Protein AF-A0A1X0RB65-F1 (afdb_monomer_lite)

Organism: NCBI:txid86635

Foldseek 3Di:
DPDDPPDDDLLDPDLVVLLVVCVVVLVDALVVNVVVLVVSQVSNCVSCVPDDGSVPDPSVVVSSVVSCVVVPPDDPPPPVVPDCVVVVVVLVVQDDLVPDDPVNNVVSVLSVCCVVVVDDSCPQVVQWDPVQWDFDADPVRDGPDIGGDRDDPPPCPDDPDDD

Sequence (163 aa):
CVRQVPRIDPTAYNPGIVVEYLVQNKQFSYQHLNGIRSAIASVFQVLHSDKPSLTSHERILQFFQAKRRIDPKFPNYTKEVYSLTPIIDMIRSWGPTKGLRLKRLQEKTVLLLAMVTMWRPRSDLGRLQYEGVQFEMDNEQKIAGVTLLAKNSKKITPKQSKF

pLDDT: mean 83.34, std 13.53, range [43.25, 94.12]

Secondary structure (DSSP, 8-state):
----SS---TTS--HHHHHHHHHHTTTS-HHHHHHHHHHHHHHHHHH-TTSPPGGG-HHHHHHHHHHHHHS-------------HHHHHHHHHT--GGG--HHHHHHHHHHHHHHHH---TTTTGGG--GGGEEEEEPTTS-EEEEEE--PPPS---------

Structure (mmCIF, N/CA/C/O backbone):
data_AF-A0A1X0RB65-F1
#
_entry.id   AF-A0A1X0RB65-F1
#
loop_
_atom_site.group_PDB
_atom_site.id
_atom_site.type_symbol
_atom_site.label_atom_id
_atom_site.label_alt_id
_atom_site.label_comp_id
_atom_site.label_asym_id
_atom_site.label_entity_id
_atom_site.label_seq_id
_atom_site.pdbx_PDB_ins_code
_atom_site.Cartn_x
_atom_site.Cartn_y
_atom_site.Cartn_z
_atom_site.occupancy
_atom_site.B_iso_or_equiv
_atom_site.auth_seq_id
_atom_site.auth_comp_id
_atom_site.auth_asym_id
_atom_site.auth_atom_id
_atom_site.pdbx_PDB_model_num
ATOM 1 N N . CYS A 1 1 ? 16.374 -18.992 -14.381 1.00 45.81 1 CYS A N 1
ATOM 2 C CA . CYS A 1 1 ? 17.090 -18.524 -15.585 1.00 45.81 1 CYS A CA 1
ATOM 3 C C . CYS A 1 1 ? 17.156 -19.657 -16.598 1.00 45.81 1 CYS A C 1
ATOM 5 O O . CYS A 1 1 ? 18.086 -20.453 -16.571 1.00 45.81 1 CYS A O 1
ATOM 7 N N . VAL A 1 2 ? 16.113 -19.792 -17.418 1.00 46.66 2 VAL A N 1
ATOM 8 C CA . VAL A 1 2 ? 16.105 -20.735 -18.544 1.00 46.66 2 VAL A CA 1
ATOM 9 C C . VAL A 1 2 ? 17.007 -20.151 -19.634 1.00 46.66 2 VAL A C 1
ATOM 11 O O . VAL A 1 2 ? 17.030 -18.936 -19.818 1.00 46.66 2 VAL A O 1
ATOM 14 N N . ARG A 1 3 ? 17.806 -21.011 -20.270 1.00 56.03 3 ARG A N 1
ATOM 15 C CA . ARG A 1 3 ? 18.852 -20.707 -21.259 1.00 56.03 3 ARG A CA 1
ATOM 16 C C . ARG A 1 3 ? 18.361 -19.715 -22.332 1.00 56.03 3 ARG A C 1
ATOM 18 O O . ARG A 1 3 ? 17.696 -20.126 -23.275 1.00 56.03 3 ARG A O 1
ATOM 25 N N . GLN A 1 4 ? 18.692 -18.428 -22.192 1.00 60.91 4 GLN A N 1
ATOM 26 C CA . GLN A 1 4 ? 18.562 -17.454 -23.280 1.00 60.91 4 GLN A CA 1
ATOM 27 C C . GLN A 1 4 ? 19.682 -17.713 -24.294 1.00 60.91 4 GLN A C 1
ATOM 29 O O . GLN A 1 4 ? 20.850 -17.827 -23.914 1.00 60.91 4 GLN A O 1
ATOM 34 N N . VAL A 1 5 ? 19.311 -17.858 -25.565 1.00 64.81 5 VAL A N 1
ATOM 35 C CA . VAL A 1 5 ? 20.233 -17.957 -26.700 1.00 64.81 5 VAL A CA 1
ATOM 36 C C . VAL A 1 5 ? 19.981 -16.728 -27.576 1.00 64.81 5 VAL A C 1
ATOM 38 O O . VAL A 1 5 ? 18.852 -16.577 -28.043 1.00 64.81 5 VAL A O 1
ATOM 41 N N . PRO A 1 6 ? 20.979 -15.854 -27.803 1.00 69.69 6 PRO A N 1
ATOM 42 C CA . PRO A 1 6 ? 22.355 -15.913 -27.304 1.00 69.69 6 PRO A CA 1
ATOM 43 C C . PRO A 1 6 ? 22.468 -15.616 -25.799 1.00 69.69 6 PRO A C 1
ATOM 45 O O . PRO A 1 6 ? 21.560 -15.066 -25.178 1.00 69.69 6 PRO A O 1
ATOM 48 N N . ARG A 1 7 ? 23.609 -15.989 -25.207 1.00 76.75 7 ARG A N 1
ATOM 49 C CA . ARG A 1 7 ? 23.922 -15.702 -23.802 1.00 76.75 7 ARG A CA 1
ATOM 50 C C . ARG A 1 7 ? 24.076 -14.190 -23.631 1.00 76.75 7 ARG A C 1
ATOM 52 O O . ARG A 1 7 ? 25.061 -13.614 -24.079 1.00 76.75 7 ARG A O 1
ATOM 59 N N . ILE A 1 8 ? 23.096 -13.567 -22.991 1.00 79.12 8 ILE A N 1
ATOM 60 C CA . ILE A 1 8 ? 23.097 -12.135 -22.700 1.00 79.12 8 ILE A CA 1
ATOM 61 C C . ILE A 1 8 ? 23.770 -11.902 -21.345 1.00 79.12 8 ILE A C 1
ATOM 63 O O . ILE A 1 8 ? 23.446 -12.585 -20.372 1.00 79.12 8 ILE A O 1
ATOM 67 N N . ASP A 1 9 ? 24.692 -10.940 -21.272 1.00 82.69 9 ASP A N 1
ATOM 68 C CA . ASP A 1 9 ? 25.195 -10.432 -19.995 1.00 82.69 9 ASP A CA 1
ATOM 69 C C . ASP A 1 9 ? 24.146 -9.491 -19.369 1.00 82.69 9 ASP A C 1
ATOM 71 O O . ASP A 1 9 ? 23.887 -8.418 -19.921 1.00 82.69 9 ASP A O 1
ATOM 75 N N . PRO A 1 10 ? 23.530 -9.859 -18.229 1.00 79.38 10 PRO A N 1
ATOM 76 C CA . PRO A 1 10 ? 22.510 -9.040 -17.580 1.00 79.38 10 PRO A CA 1
ATOM 77 C C . PRO A 1 10 ? 23.075 -7.768 -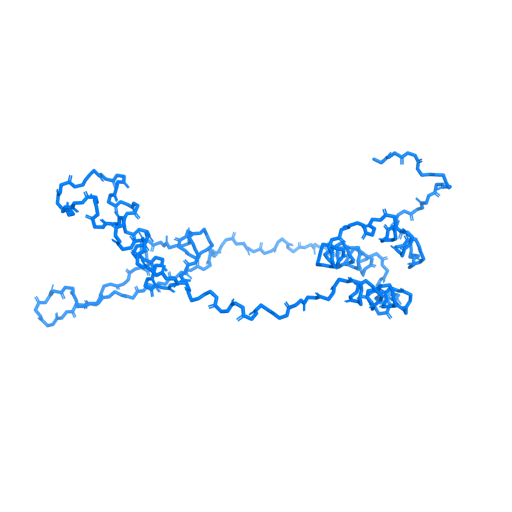16.930 1.00 79.38 10 PRO A C 1
ATOM 79 O O . PRO A 1 10 ? 22.296 -6.895 -16.549 1.00 79.38 10 PRO A O 1
ATOM 82 N N . THR A 1 11 ? 24.400 -7.665 -16.772 1.00 84.50 11 THR A N 1
ATOM 83 C CA . THR A 1 11 ? 25.066 -6.487 -16.198 1.00 84.50 11 THR A CA 1
ATOM 84 C C . THR A 1 11 ? 25.529 -5.487 -17.245 1.00 84.50 11 THR A C 1
ATOM 86 O O . THR A 1 11 ? 25.803 -4.343 -16.893 1.00 84.50 11 THR A O 1
ATOM 89 N N . ALA A 1 12 ? 25.567 -5.857 -18.525 1.00 87.00 12 ALA A N 1
ATOM 90 C CA . ALA A 1 12 ? 25.936 -4.940 -19.589 1.00 87.00 12 ALA A CA 1
ATOM 91 C C . ALA A 1 12 ? 24.849 -3.875 -19.799 1.00 87.00 12 ALA A C 1
ATOM 93 O O . ALA A 1 12 ? 23.655 -4.173 -19.884 1.00 87.00 12 ALA A O 1
ATOM 94 N N . TYR A 1 13 ? 25.260 -2.613 -19.946 1.00 87.00 13 TYR A N 1
ATOM 95 C CA . TYR A 1 13 ? 24.327 -1.541 -20.283 1.00 87.00 13 TYR A CA 1
ATOM 96 C C . TYR A 1 13 ? 23.826 -1.714 -21.721 1.00 87.00 13 TYR A C 1
ATOM 98 O O . TYR A 1 13 ? 24.511 -1.345 -22.676 1.00 87.00 13 TYR A O 1
ATOM 106 N N . ASN A 1 14 ? 22.626 -2.272 -21.878 1.00 87.94 14 ASN A N 1
ATOM 107 C CA . ASN A 1 14 ? 21.973 -2.410 -23.174 1.00 87.94 14 ASN A CA 1
ATOM 108 C C . ASN A 1 14 ? 20.459 -2.139 -23.070 1.00 87.94 14 ASN A C 1
ATOM 110 O O . ASN A 1 14 ? 19.678 -3.038 -22.745 1.00 87.94 14 ASN A O 1
ATOM 114 N N . PRO A 1 15 ? 20.015 -0.912 -23.391 1.00 86.88 15 PRO A N 1
ATOM 115 C CA . PRO A 1 15 ? 18.598 -0.555 -23.396 1.00 86.88 15 PRO A CA 1
ATOM 116 C C . PRO A 1 15 ? 17.749 -1.377 -24.378 1.00 86.88 15 PRO A C 1
ATOM 118 O O . PRO A 1 15 ? 16.549 -1.534 -24.164 1.00 86.88 15 PRO A O 1
ATOM 121 N N . GLY A 1 16 ? 18.348 -1.919 -25.445 1.00 88.69 16 GLY A N 1
ATOM 122 C CA . GLY A 1 16 ? 17.656 -2.749 -26.434 1.00 88.69 16 GLY A CA 1
ATOM 123 C C . GLY A 1 16 ? 17.148 -4.064 -25.847 1.00 88.69 16 GLY A C 1
ATOM 124 O O . GLY A 1 16 ? 15.983 -4.402 -26.041 1.00 88.69 16 GLY A O 1
ATOM 125 N N . ILE A 1 17 ? 17.979 -4.740 -25.048 1.00 88.81 17 ILE A N 1
ATOM 126 C CA . ILE A 1 17 ? 17.601 -5.976 -24.342 1.00 88.81 17 ILE A CA 1
ATOM 127 C C . ILE A 1 17 ? 16.446 -5.714 -23.370 1.00 88.81 17 ILE A C 1
ATOM 129 O O . ILE A 1 17 ? 15.526 -6.521 -23.250 1.00 88.81 17 ILE A O 1
ATOM 133 N N . VAL A 1 18 ? 16.456 -4.561 -22.693 1.00 89.88 18 VAL A N 1
ATOM 134 C CA . VAL A 1 18 ? 15.374 -4.179 -21.775 1.00 89.88 18 VAL A CA 1
ATOM 135 C C . VAL A 1 18 ? 14.057 -4.016 -22.532 1.00 89.88 18 VAL A C 1
ATOM 137 O O . VAL A 1 18 ? 13.025 -4.496 -22.071 1.00 89.88 18 VAL A O 1
ATOM 140 N N . VAL A 1 19 ? 14.073 -3.382 -23.708 1.00 91.81 19 VAL A N 1
ATOM 141 C CA . VAL A 1 19 ? 12.874 -3.258 -24.552 1.00 91.81 19 VAL A CA 1
ATOM 142 C C . VAL A 1 19 ? 12.400 -4.624 -25.039 1.00 91.81 19 VAL A C 1
ATOM 144 O O . VAL A 1 19 ? 11.208 -4.903 -24.953 1.00 91.81 19 VAL A O 1
ATOM 147 N N . GLU A 1 20 ? 13.303 -5.491 -25.495 1.00 91.81 20 GLU A N 1
ATOM 148 C CA . GLU A 1 20 ? 12.954 -6.849 -25.922 1.00 91.81 20 GLU A CA 1
ATOM 149 C C . GLU A 1 20 ? 12.282 -7.635 -24.790 1.00 91.81 20 GLU A C 1
ATOM 151 O O . GLU A 1 20 ? 11.204 -8.202 -24.973 1.00 91.81 20 GLU A O 1
ATOM 156 N N . TYR A 1 21 ? 12.851 -7.574 -23.587 1.00 90.94 21 TYR A N 1
ATOM 157 C CA . TYR A 1 21 ? 12.259 -8.174 -22.398 1.00 90.94 21 TYR A CA 1
ATOM 158 C C . TYR A 1 21 ? 10.869 -7.598 -22.084 1.00 90.94 21 TYR A C 1
ATOM 160 O O . TYR A 1 21 ? 9.936 -8.345 -21.784 1.00 90.94 21 TYR A O 1
ATOM 168 N N . LEU A 1 22 ? 10.686 -6.276 -22.180 1.00 92.62 22 LEU A N 1
ATOM 169 C CA . LEU A 1 22 ? 9.382 -5.636 -21.970 1.00 92.62 22 LEU A CA 1
ATOM 170 C C . LEU A 1 22 ? 8.349 -6.060 -23.028 1.00 92.62 22 LEU A C 1
ATOM 172 O O . LEU A 1 22 ? 7.180 -6.253 -22.693 1.00 92.62 22 LEU A O 1
ATOM 176 N N . VAL A 1 23 ? 8.768 -6.254 -24.281 1.00 92.75 23 VAL A N 1
ATOM 177 C CA . VAL A 1 23 ? 7.915 -6.749 -25.374 1.00 92.75 23 VAL A CA 1
ATOM 178 C C . VAL A 1 23 ? 7.525 -8.212 -25.160 1.00 92.75 23 VAL A C 1
ATOM 180 O O . VAL A 1 23 ? 6.353 -8.552 -25.328 1.00 92.75 23 VAL A O 1
ATOM 183 N N . GLN A 1 24 ? 8.459 -9.065 -24.731 1.00 92.62 24 GLN A N 1
ATOM 184 C CA . GLN A 1 24 ? 8.181 -10.465 -24.372 1.00 92.62 24 GLN A CA 1
ATOM 185 C C . GLN A 1 24 ? 7.185 -10.581 -23.208 1.00 92.62 24 GLN A C 1
ATOM 187 O O . GLN A 1 24 ? 6.460 -11.566 -23.106 1.00 92.62 24 GLN A O 1
ATOM 192 N N . ASN A 1 25 ? 7.116 -9.556 -22.356 1.00 92.81 25 ASN A N 1
ATOM 193 C CA . ASN A 1 25 ? 6.224 -9.489 -21.203 1.00 92.81 25 ASN A CA 1
ATOM 194 C C . ASN A 1 25 ? 5.043 -8.522 -21.405 1.00 92.81 25 ASN A C 1
ATOM 196 O O . ASN A 1 25 ? 4.410 -8.088 -20.437 1.00 92.81 25 ASN A O 1
ATOM 200 N N . LYS A 1 26 ? 4.711 -8.181 -22.659 1.00 90.00 26 LYS A N 1
ATOM 201 C CA . LYS A 1 26 ? 3.682 -7.181 -22.994 1.00 90.00 26 LYS A CA 1
ATOM 202 C C . LYS A 1 26 ? 2.287 -7.495 -22.451 1.00 90.00 26 LYS A C 1
ATOM 204 O O . LYS A 1 26 ? 1.456 -6.590 -22.422 1.00 90.00 26 LYS A O 1
ATOM 209 N N . GLN A 1 27 ? 2.008 -8.734 -22.046 1.00 91.81 27 GLN A N 1
ATOM 210 C CA . GLN A 1 27 ? 0.751 -9.137 -21.412 1.00 91.81 27 GLN A CA 1
ATOM 211 C C . GLN A 1 27 ? 0.515 -8.456 -20.057 1.00 91.81 27 GLN A C 1
ATOM 213 O O . GLN A 1 27 ? -0.631 -8.300 -19.647 1.00 91.81 27 GLN A O 1
ATOM 218 N N . PHE A 1 28 ? 1.569 -8.017 -19.364 1.00 90.69 28 PHE A N 1
ATOM 219 C CA . PHE A 1 28 ? 1.416 -7.353 -18.074 1.00 90.69 28 PHE A CA 1
ATOM 220 C C . PHE A 1 28 ? 0.829 -5.942 -18.211 1.00 90.69 28 PHE A C 1
ATOM 222 O O . PHE A 1 28 ? 0.925 -5.289 -19.257 1.00 90.69 28 PHE A O 1
ATOM 229 N N . SER A 1 29 ? 0.211 -5.461 -17.128 1.00 89.62 29 SER A N 1
ATOM 230 C CA . SER A 1 29 ? -0.346 -4.108 -17.075 1.00 89.62 29 SER A CA 1
ATOM 231 C C . SER A 1 29 ? 0.755 -3.056 -17.189 1.00 89.62 29 SER A C 1
ATOM 233 O O . SER A 1 29 ? 1.909 -3.293 -16.814 1.00 89.62 29 SER A O 1
ATOM 235 N N . TYR A 1 30 ? 0.392 -1.857 -17.654 1.00 91.12 30 TYR A N 1
ATOM 236 C CA . TYR A 1 30 ? 1.321 -0.722 -17.716 1.00 91.12 30 TYR A CA 1
ATOM 237 C C . TYR A 1 30 ? 2.059 -0.508 -16.382 1.00 91.12 30 TYR A C 1
ATOM 239 O O . TYR A 1 30 ? 3.271 -0.302 -16.353 1.00 91.12 30 TYR A O 1
ATOM 247 N N . GLN A 1 31 ? 1.333 -0.591 -15.262 1.00 89.94 31 GLN A N 1
ATOM 248 C CA . GLN A 1 31 ? 1.887 -0.364 -13.927 1.00 89.94 31 GLN A CA 1
ATOM 249 C C . GLN A 1 31 ? 2.899 -1.440 -13.520 1.00 89.94 31 GLN A C 1
ATOM 251 O O . GLN A 1 31 ? 3.940 -1.105 -12.958 1.00 89.94 31 GLN A O 1
ATOM 256 N N . HIS A 1 32 ? 2.625 -2.708 -13.833 1.00 92.12 32 HIS A N 1
ATOM 257 C CA . HIS A 1 32 ? 3.547 -3.804 -13.547 1.00 92.12 32 HIS A CA 1
ATOM 258 C C . HIS A 1 32 ? 4.839 -3.663 -14.367 1.00 92.12 32 HIS A C 1
ATOM 260 O O . HIS A 1 32 ? 5.935 -3.705 -13.809 1.00 92.12 32 HIS A O 1
ATOM 266 N N . LEU A 1 33 ? 4.718 -3.400 -15.673 1.00 93.56 33 LEU A N 1
ATOM 267 C CA . LEU A 1 33 ? 5.867 -3.167 -16.557 1.00 93.56 33 LEU A CA 1
ATOM 268 C C . LEU A 1 33 ? 6.691 -1.954 -16.118 1.00 93.56 33 LEU A C 1
ATOM 270 O O . LEU A 1 33 ? 7.919 -1.990 -16.153 1.00 93.56 33 LEU A O 1
ATOM 274 N N . ASN A 1 34 ? 6.032 -0.889 -15.658 1.00 92.50 34 ASN A N 1
ATOM 275 C CA . ASN A 1 34 ? 6.721 0.284 -15.135 1.00 92.50 34 ASN A CA 1
ATOM 276 C C . ASN A 1 34 ? 7.499 -0.037 -13.847 1.00 92.50 34 ASN A C 1
ATOM 278 O O . ASN A 1 34 ? 8.604 0.467 -13.668 1.00 92.50 34 ASN A O 1
ATOM 282 N N . GLY A 1 35 ? 6.962 -0.905 -12.983 1.00 93.81 35 GLY A N 1
ATOM 283 C CA . GLY A 1 35 ? 7.673 -1.414 -11.807 1.00 93.81 35 GLY A CA 1
ATOM 284 C C . GLY A 1 35 ? 8.938 -2.192 -12.181 1.00 93.81 35 GLY A C 1
ATOM 285 O O . GLY A 1 35 ? 10.008 -1.910 -11.644 1.00 93.81 35 GLY A O 1
ATOM 286 N N . ILE A 1 36 ? 8.835 -3.100 -13.159 1.00 93.44 36 ILE A N 1
ATOM 287 C CA . ILE A 1 36 ? 9.983 -3.830 -13.722 1.00 93.44 36 ILE A CA 1
ATOM 288 C C . ILE A 1 36 ? 11.034 -2.851 -14.262 1.00 93.44 36 ILE A C 1
ATOM 290 O O . ILE A 1 36 ? 12.206 -2.954 -13.902 1.00 93.44 36 ILE A O 1
ATOM 294 N N . ARG A 1 37 ? 10.625 -1.873 -15.087 1.00 92.88 37 ARG A N 1
ATOM 295 C CA . ARG A 1 37 ? 11.531 -0.855 -15.642 1.00 92.88 37 ARG A CA 1
ATOM 296 C C . ARG A 1 37 ? 12.299 -0.132 -14.537 1.00 92.88 37 ARG A C 1
ATOM 298 O O . ARG A 1 37 ? 13.515 -0.010 -14.638 1.00 92.88 37 ARG A O 1
ATOM 305 N N . SER A 1 38 ? 11.605 0.342 -13.503 1.00 92.56 38 SER A N 1
ATOM 306 C CA . SER A 1 38 ? 12.231 1.078 -12.400 1.00 92.56 38 SER A CA 1
ATOM 307 C C . SER A 1 38 ? 13.221 0.219 -11.614 1.00 92.56 38 SER A C 1
ATOM 309 O O . SER A 1 38 ? 14.285 0.710 -11.247 1.00 92.56 38 SER A O 1
ATOM 311 N N . ALA A 1 39 ? 12.912 -1.063 -11.396 1.00 92.12 39 ALA A N 1
ATOM 312 C CA . ALA A 1 39 ? 13.829 -1.986 -10.732 1.00 92.12 39 ALA A CA 1
ATOM 313 C C . ALA A 1 39 ? 15.125 -2.177 -11.541 1.00 92.12 39 ALA A C 1
ATOM 315 O O . ALA A 1 39 ? 16.216 -2.042 -10.989 1.00 92.12 39 ALA A O 1
ATOM 316 N N . ILE A 1 40 ? 15.014 -2.410 -12.855 1.00 91.38 40 ILE A N 1
ATOM 317 C CA . ILE A 1 40 ? 16.179 -2.549 -13.746 1.00 91.38 40 ILE A CA 1
ATOM 318 C C . ILE A 1 40 ? 16.984 -1.242 -13.788 1.00 91.38 40 ILE A C 1
ATOM 320 O O . ILE A 1 40 ? 18.203 -1.264 -13.627 1.00 91.38 40 ILE A O 1
ATOM 324 N N . ALA A 1 41 ? 16.310 -0.098 -13.947 1.00 90.50 41 ALA A N 1
ATOM 325 C CA . ALA A 1 41 ? 16.954 1.214 -13.980 1.00 90.50 41 ALA A CA 1
ATOM 326 C C . ALA A 1 41 ? 17.735 1.513 -12.691 1.00 90.50 41 ALA A C 1
ATOM 328 O O . ALA A 1 41 ? 18.846 2.030 -12.768 1.00 90.50 41 ALA A O 1
ATOM 329 N N . SER A 1 42 ? 17.193 1.139 -11.526 1.00 91.25 42 SER A N 1
ATOM 330 C CA . SER A 1 42 ? 17.866 1.318 -10.236 1.00 91.25 42 SER A CA 1
ATOM 331 C C . SER A 1 42 ? 19.153 0.501 -10.130 1.00 91.25 42 SER A C 1
ATOM 333 O O . SER A 1 42 ? 20.143 1.011 -9.615 1.00 91.25 42 SER A O 1
ATOM 335 N N . VAL A 1 43 ? 19.164 -0.748 -10.605 1.00 90.56 43 VAL A N 1
ATOM 336 C CA . VAL A 1 43 ? 20.375 -1.587 -10.592 1.00 90.56 43 VAL A CA 1
ATOM 337 C C . VAL A 1 43 ? 21.408 -1.049 -11.581 1.00 90.56 43 VAL A C 1
ATOM 339 O O . VAL A 1 43 ? 22.585 -0.936 -11.252 1.00 90.56 43 VAL A O 1
ATOM 342 N N . PHE A 1 44 ? 20.975 -0.651 -12.778 1.00 89.44 44 PHE A N 1
ATOM 343 C CA . PHE A 1 44 ? 21.872 -0.101 -13.796 1.00 89.44 44 PHE A CA 1
ATOM 344 C C . PHE A 1 44 ? 22.505 1.218 -13.371 1.00 89.44 44 PHE A C 1
ATOM 346 O O . PHE A 1 44 ? 23.662 1.443 -13.693 1.00 89.44 44 PHE A O 1
ATOM 353 N N . GLN A 1 45 ? 21.787 2.059 -12.626 1.00 89.12 45 GLN A N 1
ATOM 354 C CA . GLN A 1 45 ? 22.342 3.300 -12.091 1.00 89.12 45 GLN A CA 1
ATOM 355 C C . GLN A 1 45 ? 23.494 3.051 -11.105 1.00 89.12 45 GLN A C 1
ATOM 357 O O . GLN A 1 45 ? 24.409 3.864 -11.024 1.00 89.12 45 GLN A O 1
ATOM 362 N N . VAL A 1 46 ? 23.468 1.932 -10.373 1.00 90.44 46 VAL A N 1
ATOM 363 C CA . VAL A 1 46 ? 24.566 1.529 -9.479 1.00 90.44 46 VAL A CA 1
ATOM 364 C C . VAL A 1 46 ? 25.742 0.955 -10.271 1.00 90.44 46 VAL A C 1
ATOM 366 O O . VAL A 1 46 ? 26.888 1.238 -9.944 1.00 90.44 46 VAL A O 1
ATOM 369 N N . LEU A 1 47 ? 25.468 0.156 -11.308 1.00 89.62 47 LEU A N 1
ATOM 370 C CA . LEU A 1 47 ? 26.503 -0.516 -12.104 1.00 89.62 47 LEU A CA 1
ATOM 371 C C . LEU A 1 47 ? 27.172 0.390 -13.153 1.00 89.62 47 LEU A C 1
ATOM 373 O O . LEU A 1 47 ? 28.323 0.155 -13.500 1.00 89.62 47 LEU A O 1
ATOM 377 N N . HIS A 1 48 ? 26.458 1.394 -13.667 1.00 87.88 48 HIS A N 1
ATOM 378 C CA . HIS A 1 48 ? 26.897 2.298 -14.741 1.00 87.88 48 HIS A CA 1
ATOM 379 C C . HIS A 1 48 ? 26.539 3.743 -14.385 1.00 87.88 48 HIS A C 1
ATOM 381 O O . HIS A 1 48 ? 25.635 4.340 -14.976 1.00 87.88 48 HIS A O 1
ATOM 387 N N . SER A 1 49 ? 27.211 4.299 -13.378 1.00 85.81 49 SER A N 1
ATOM 388 C CA . SER A 1 49 ? 26.964 5.668 -12.898 1.00 85.81 49 SER A CA 1
ATOM 389 C C . SER A 1 49 ? 27.313 6.752 -13.926 1.00 85.81 49 SER A C 1
ATOM 391 O O . SER A 1 49 ? 26.802 7.867 -13.846 1.00 85.81 49 SER A O 1
ATOM 393 N N . ASP A 1 50 ? 28.151 6.415 -14.904 1.00 88.38 50 ASP A N 1
ATOM 394 C CA . ASP A 1 50 ? 28.602 7.247 -16.018 1.00 88.38 50 ASP A CA 1
ATOM 395 C C . ASP A 1 50 ? 27.610 7.293 -17.195 1.00 88.38 50 ASP A C 1
ATOM 397 O O . ASP A 1 50 ? 27.733 8.140 -18.082 1.00 88.38 50 ASP A O 1
ATOM 401 N N . LYS A 1 51 ? 26.615 6.396 -17.224 1.00 84.88 51 LYS A N 1
ATOM 402 C CA . LYS A 1 51 ? 25.692 6.240 -18.357 1.00 84.88 51 LYS A CA 1
ATOM 403 C C . LYS A 1 51 ? 24.332 6.891 -18.107 1.00 84.88 51 LYS A C 1
ATOM 405 O O . LYS A 1 51 ? 23.872 6.987 -16.968 1.00 84.88 51 LYS A O 1
ATOM 410 N N . PRO A 1 52 ? 23.624 7.304 -19.175 1.00 83.19 52 PRO A N 1
ATOM 411 C CA . PRO A 1 52 ? 22.298 7.889 -19.037 1.00 83.19 52 PRO A CA 1
ATOM 412 C C . PRO A 1 52 ? 21.295 6.886 -18.454 1.00 83.19 52 PRO A C 1
ATOM 414 O O . PRO A 1 52 ? 21.340 5.683 -18.726 1.00 83.19 52 PRO A O 1
ATOM 417 N N . SER A 1 53 ? 20.332 7.391 -17.680 1.00 82.06 53 SER A N 1
ATOM 418 C CA . SER A 1 53 ? 19.284 6.551 -17.094 1.00 82.06 53 SER A CA 1
ATOM 419 C C . SER A 1 53 ? 18.492 5.814 -18.177 1.00 82.06 53 SER A C 1
ATOM 421 O O . SER A 1 53 ? 17.993 6.424 -19.123 1.00 82.06 53 SER A O 1
ATOM 423 N N . LEU A 1 54 ? 18.292 4.506 -17.986 1.00 84.12 54 LEU A N 1
ATOM 424 C CA . LEU A 1 54 ? 17.407 3.681 -18.819 1.00 84.12 54 LEU A CA 1
ATOM 425 C C . LEU A 1 54 ? 15.999 4.276 -18.954 1.00 84.12 54 LEU A C 1
ATOM 427 O O . LEU A 1 54 ? 15.355 4.138 -19.990 1.00 84.12 54 LEU A O 1
ATOM 431 N N . THR A 1 55 ? 15.513 4.952 -17.913 1.00 81.94 55 THR A N 1
ATOM 432 C CA . THR A 1 55 ? 14.186 5.581 -17.887 1.00 81.94 55 THR A CA 1
ATOM 433 C C . THR A 1 55 ? 14.032 6.649 -18.969 1.00 81.94 55 THR A C 1
ATOM 435 O O . THR A 1 55 ? 12.930 6.824 -19.489 1.00 81.94 55 THR A O 1
ATOM 438 N N . SER A 1 56 ? 15.129 7.325 -19.316 1.00 84.31 56 SER A N 1
ATOM 439 C CA . SER A 1 56 ? 15.179 8.410 -20.299 1.00 84.31 56 SER A CA 1
ATOM 440 C C . SER A 1 56 ? 15.475 7.921 -21.717 1.00 84.31 56 SER A C 1
ATOM 442 O O . SER A 1 56 ? 15.464 8.718 -22.650 1.00 84.31 56 SER A O 1
ATOM 444 N N . HIS A 1 57 ? 15.748 6.626 -21.904 1.00 89.75 57 HIS A N 1
ATOM 445 C CA . HIS A 1 57 ? 16.095 6.090 -23.213 1.00 89.75 57 HIS A CA 1
ATOM 446 C C . HIS A 1 57 ? 14.878 6.087 -24.149 1.00 89.75 57 HIS A C 1
ATOM 448 O O . HIS A 1 57 ? 13.826 5.528 -23.826 1.00 89.75 57 HIS A O 1
ATOM 454 N N . GLU A 1 58 ? 15.043 6.646 -25.348 1.00 91.06 58 GLU A N 1
ATOM 455 C CA . GLU A 1 58 ? 13.954 6.911 -26.296 1.00 91.06 58 GLU A CA 1
ATOM 456 C C . GLU A 1 58 ? 13.102 5.671 -26.603 1.00 91.06 58 GLU A C 1
ATOM 458 O O . GLU A 1 58 ? 11.880 5.708 -26.487 1.00 91.06 58 GLU A O 1
ATOM 463 N N . ARG A 1 59 ? 13.737 4.529 -26.901 1.00 89.44 59 ARG A N 1
ATOM 464 C CA . ARG A 1 59 ? 13.019 3.276 -27.208 1.00 89.44 59 ARG A CA 1
ATOM 465 C C . ARG A 1 59 ? 12.136 2.784 -26.056 1.00 89.44 59 ARG A C 1
ATOM 467 O O . ARG A 1 59 ? 11.064 2.231 -26.285 1.00 89.44 59 ARG A O 1
ATOM 474 N N . ILE A 1 60 ? 12.572 2.995 -24.813 1.00 91.31 60 ILE A N 1
ATOM 475 C CA . ILE A 1 60 ? 11.797 2.622 -23.625 1.00 91.31 60 ILE A CA 1
ATOM 476 C C . ILE A 1 60 ? 10.608 3.577 -23.483 1.00 91.31 60 ILE A C 1
ATOM 478 O O . ILE A 1 60 ? 9.487 3.128 -23.246 1.00 91.31 60 ILE A O 1
ATOM 482 N N . LEU A 1 61 ? 10.815 4.880 -23.694 1.00 92.31 61 LEU A N 1
ATOM 483 C CA . LEU A 1 61 ? 9.727 5.862 -23.697 1.00 92.31 61 LEU A CA 1
ATOM 484 C C . LEU A 1 61 ? 8.677 5.540 -24.767 1.00 92.31 61 LEU A C 1
ATOM 486 O O . LEU A 1 61 ? 7.489 5.500 -24.450 1.00 92.31 61 LEU A O 1
ATOM 490 N N . GLN A 1 62 ? 9.104 5.237 -25.994 1.00 92.44 62 GLN A N 1
ATOM 491 C CA . GLN A 1 62 ? 8.218 4.853 -27.096 1.00 92.44 62 GLN A CA 1
ATOM 492 C C . GLN A 1 62 ? 7.408 3.590 -26.768 1.00 92.44 62 GLN A C 1
ATOM 494 O O . GLN A 1 62 ? 6.193 3.570 -26.978 1.00 92.44 62 GLN A O 1
ATOM 499 N N . PHE A 1 63 ? 8.033 2.565 -26.175 1.00 93.12 63 PHE A N 1
ATOM 500 C CA . PHE A 1 63 ? 7.324 1.365 -25.721 1.00 93.12 63 PHE A CA 1
ATOM 501 C C . PHE A 1 63 ? 6.206 1.701 -24.721 1.00 93.12 63 PHE A C 1
ATOM 503 O O . PHE A 1 63 ? 5.065 1.266 -24.892 1.00 93.12 63 PHE A O 1
ATOM 510 N N . PHE A 1 64 ? 6.494 2.507 -23.693 1.00 92.56 64 PHE A N 1
ATOM 511 C CA . PHE A 1 64 ? 5.488 2.874 -22.689 1.00 92.56 64 PHE A CA 1
ATOM 512 C C . PHE A 1 64 ? 4.409 3.808 -23.249 1.00 92.56 64 PHE A C 1
ATOM 514 O O . PHE A 1 64 ? 3.245 3.680 -22.867 1.00 92.56 64 PHE A O 1
ATOM 521 N N . GLN A 1 65 ? 4.746 4.695 -24.189 1.00 91.62 65 GLN A N 1
ATOM 522 C CA . GLN A 1 65 ? 3.756 5.491 -24.918 1.00 91.62 65 GLN A CA 1
ATOM 523 C C . GLN A 1 65 ? 2.796 4.593 -25.709 1.00 91.62 65 GLN A C 1
ATOM 525 O O . GLN A 1 65 ? 1.582 4.767 -25.607 1.00 91.62 65 GLN A O 1
ATOM 530 N N . ALA A 1 66 ? 3.314 3.598 -26.436 1.00 91.50 66 ALA A N 1
ATOM 531 C CA . ALA A 1 66 ? 2.497 2.632 -27.167 1.00 91.50 66 ALA A CA 1
ATOM 532 C C . ALA A 1 66 ? 1.626 1.792 -26.219 1.00 91.50 66 ALA A C 1
ATOM 534 O O . ALA A 1 66 ? 0.416 1.687 -26.416 1.00 91.50 66 ALA A O 1
ATOM 535 N N . LYS A 1 67 ? 2.204 1.266 -25.131 1.00 90.62 67 LYS A N 1
ATOM 536 C CA . LYS A 1 67 ? 1.468 0.482 -24.130 1.00 90.62 67 LYS A CA 1
ATOM 537 C C . LYS A 1 67 ? 0.340 1.287 -23.481 1.00 90.62 67 LYS A C 1
ATOM 539 O O . LYS A 1 67 ? -0.746 0.752 -23.298 1.00 90.62 67 LYS A O 1
ATOM 544 N N . ARG A 1 68 ? 0.568 2.572 -23.183 1.00 88.38 68 ARG A N 1
ATOM 545 C CA . ARG A 1 68 ? -0.446 3.477 -22.615 1.00 88.38 68 ARG A CA 1
ATOM 546 C C . ARG A 1 68 ? -1.607 3.753 -23.575 1.00 88.38 68 ARG A C 1
ATOM 548 O O . ARG A 1 68 ? -2.715 3.980 -23.109 1.00 88.38 68 ARG A O 1
ATOM 555 N N . ARG A 1 69 ? -1.365 3.753 -24.891 1.00 87.06 69 ARG A N 1
ATOM 556 C CA . ARG A 1 69 ? -2.432 3.896 -25.901 1.00 87.06 69 ARG A CA 1
ATOM 557 C C . ARG A 1 69 ? -3.308 2.648 -25.992 1.00 87.06 69 ARG A C 1
ATOM 559 O O . ARG A 1 69 ? -4.502 2.775 -26.215 1.00 87.06 69 ARG A O 1
ATOM 566 N N . ILE A 1 70 ? -2.710 1.468 -25.826 1.00 83.81 70 ILE A N 1
ATOM 567 C CA . ILE A 1 70 ? -3.414 0.176 -25.873 1.00 83.81 70 ILE A CA 1
ATOM 568 C C . ILE A 1 70 ? -4.195 -0.077 -24.577 1.00 83.81 70 ILE A C 1
ATOM 570 O O . ILE A 1 70 ? -5.274 -0.654 -24.613 1.00 83.81 70 ILE A O 1
ATOM 574 N N . ASP A 1 71 ? -3.649 0.360 -23.443 1.00 75.62 71 ASP A N 1
ATOM 575 C CA . ASP A 1 71 ? -4.238 0.216 -22.109 1.00 75.62 71 ASP A CA 1
ATOM 576 C C . ASP A 1 71 ? -4.510 1.610 -21.513 1.00 75.62 71 ASP A C 1
ATOM 578 O O . ASP A 1 71 ? -3.791 2.063 -20.607 1.00 75.62 71 ASP A O 1
ATOM 582 N N . PRO A 1 72 ? -5.476 2.368 -22.074 1.00 71.81 72 PRO A N 1
ATOM 583 C CA . PRO A 1 72 ? -5.845 3.648 -21.506 1.00 71.81 72 PRO A CA 1
ATOM 584 C C . PRO A 1 72 ? -6.435 3.391 -20.120 1.00 71.81 72 PRO A C 1
ATOM 586 O O . PRO A 1 72 ? -7.485 2.767 -19.978 1.00 71.81 72 PRO A O 1
ATOM 589 N N . LYS A 1 73 ? -5.772 3.902 -19.075 1.00 68.00 73 LYS A N 1
ATOM 590 C CA . LYS A 1 73 ? -6.402 4.017 -17.758 1.00 68.00 73 LYS A CA 1
ATOM 591 C C . LYS A 1 73 ? -7.627 4.904 -17.928 1.00 68.00 73 LYS A C 1
ATOM 593 O O . LYS A 1 73 ? -7.490 6.124 -18.032 1.00 68.00 73 LYS A O 1
ATOM 598 N N . PHE A 1 74 ? -8.805 4.293 -17.952 1.00 63.12 74 PHE A N 1
ATOM 599 C CA . PHE A 1 74 ? -10.039 5.033 -17.793 1.00 63.12 74 PHE A CA 1
ATOM 600 C C . PHE A 1 74 ? -9.948 5.778 -16.459 1.00 63.12 74 PHE A C 1
ATOM 602 O O . PHE A 1 74 ? -9.555 5.180 -15.448 1.00 63.12 74 PHE A O 1
ATOM 609 N N . PRO A 1 75 ? -10.232 7.089 -16.434 1.00 59.97 75 PRO A N 1
ATOM 610 C CA . PRO A 1 75 ? -10.427 7.784 -15.178 1.00 59.97 75 PRO A CA 1
ATOM 611 C C . PRO A 1 75 ? -11.466 6.994 -14.391 1.00 59.97 75 PRO A C 1
ATOM 613 O O . PRO A 1 75 ? -12.487 6.584 -14.942 1.00 59.97 75 PRO A O 1
ATOM 616 N N . ASN A 1 76 ? -11.173 6.719 -13.124 1.00 61.56 76 ASN A N 1
ATOM 617 C CA . ASN A 1 76 ? -12.101 6.021 -12.247 1.00 61.56 76 ASN A CA 1
ATOM 618 C C . ASN A 1 76 ? -13.266 6.99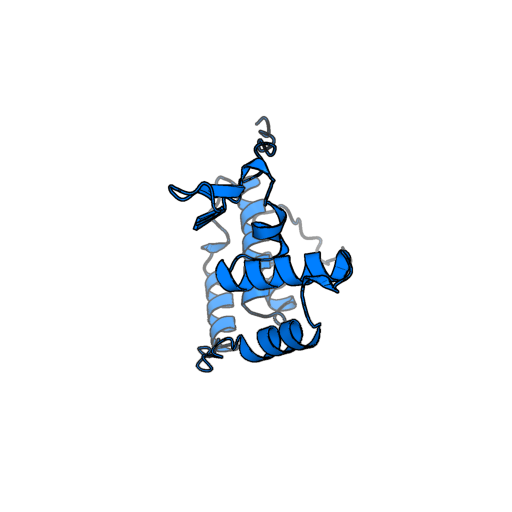1 -11.962 1.00 61.56 76 ASN A C 1
ATOM 620 O O . ASN A 1 76 ? -13.245 7.736 -10.986 1.00 61.56 76 ASN A O 1
ATOM 624 N N . TYR A 1 77 ? -14.217 7.089 -12.898 1.00 57.06 77 TYR A N 1
ATOM 625 C CA . TYR A 1 77 ? -15.378 7.983 -12.822 1.00 57.06 77 TYR A CA 1
ATOM 626 C C . TYR A 1 77 ? -16.412 7.478 -11.818 1.00 57.06 77 TYR A C 1
ATOM 628 O O . TYR A 1 77 ? -17.210 8.258 -11.300 1.00 57.06 77 TYR A O 1
ATOM 636 N N . THR A 1 78 ? -16.352 6.193 -11.473 1.00 60.34 78 THR A N 1
ATOM 637 C CA . THR A 1 78 ? -16.946 5.662 -10.257 1.00 60.34 78 THR A CA 1
ATOM 638 C C . THR A 1 78 ? -16.147 6.201 -9.076 1.00 60.34 78 THR A C 1
ATOM 640 O O . THR A 1 78 ? -15.222 5.572 -8.562 1.00 60.34 78 THR A O 1
ATOM 643 N N . LYS A 1 79 ? -16.514 7.403 -8.622 1.00 57.19 79 LYS A N 1
ATOM 644 C CA . LYS A 1 79 ? -16.347 7.769 -7.216 1.00 57.19 79 LYS A CA 1
ATOM 645 C C . LYS A 1 79 ? -17.188 6.772 -6.419 1.00 57.19 79 LYS A C 1
ATOM 647 O O . LYS A 1 79 ? -18.316 7.077 -6.050 1.00 57.19 79 LYS A O 1
ATOM 652 N N . GLU A 1 80 ? -16.681 5.559 -6.213 1.00 62.06 80 GLU A N 1
ATOM 653 C CA . GLU A 1 80 ? -17.194 4.688 -5.168 1.00 62.06 80 GLU A CA 1
ATOM 654 C C . GLU A 1 80 ? -16.953 5.447 -3.868 1.00 62.06 80 GLU A C 1
ATOM 656 O O . GLU A 1 80 ? -15.847 5.484 -3.327 1.00 62.06 80 GLU A O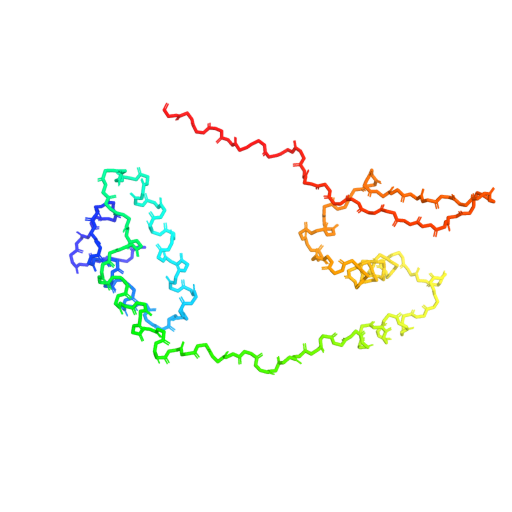 1
ATOM 661 N N . VAL A 1 81 ? -17.977 6.179 -3.432 1.00 68.00 81 VAL A N 1
ATOM 662 C CA . VAL A 1 81 ? -17.998 6.781 -2.110 1.00 68.00 81 VAL A CA 1
ATOM 663 C C . VAL A 1 81 ? -17.914 5.598 -1.165 1.00 68.00 81 VAL A C 1
ATOM 665 O O . VAL A 1 81 ? -18.839 4.791 -1.096 1.00 68.00 81 VAL A O 1
ATOM 668 N N . TYR A 1 82 ? -16.766 5.450 -0.510 1.00 72.69 82 TYR A N 1
ATOM 669 C CA . TYR A 1 82 ? -16.535 4.381 0.444 1.00 72.69 82 TYR A CA 1
ATOM 670 C C . TYR A 1 82 ? -17.572 4.504 1.566 1.00 72.69 82 TYR A C 1
ATOM 672 O O . TYR A 1 82 ? -17.454 5.352 2.452 1.00 72.69 82 TYR A O 1
ATOM 680 N N . SER A 1 83 ? -18.640 3.712 1.478 1.00 83.31 83 SER A N 1
ATOM 681 C CA . SER A 1 83 ? -19.737 3.759 2.436 1.00 83.31 83 SER A CA 1
ATOM 682 C C . SER A 1 83 ? -19.337 3.011 3.698 1.00 83.31 83 SER A C 1
ATOM 684 O O . SER A 1 83 ? -19.016 1.824 3.661 1.00 83.31 83 SER A O 1
ATOM 686 N N . LEU A 1 84 ? -19.376 3.707 4.833 1.00 87.12 84 LEU A N 1
ATOM 687 C CA . LEU A 1 84 ? -19.091 3.126 6.146 1.00 87.12 84 LEU A CA 1
ATOM 688 C C . LEU A 1 84 ? -20.278 2.336 6.714 1.00 87.12 84 LEU A C 1
ATOM 690 O O . LEU A 1 84 ? -20.102 1.601 7.685 1.00 87.12 84 LEU A O 1
ATOM 694 N N . THR A 1 85 ? -21.468 2.452 6.114 1.00 90.50 85 THR A N 1
ATOM 695 C CA . THR A 1 85 ? -22.710 1.837 6.606 1.00 90.50 85 THR A CA 1
ATOM 696 C C . THR A 1 85 ? -22.583 0.328 6.847 1.00 90.50 85 THR A C 1
ATOM 698 O O . THR A 1 85 ? -22.865 -0.096 7.967 1.00 90.50 85 THR A O 1
ATOM 701 N N . PRO A 1 86 ? -22.052 -0.489 5.909 1.00 91.38 86 PRO A N 1
ATOM 702 C CA . PRO A 1 86 ? -21.928 -1.933 6.129 1.00 91.38 86 PRO A CA 1
ATOM 703 C C . PRO A 1 86 ? -21.034 -2.285 7.326 1.00 91.38 86 PRO A C 1
ATOM 705 O O . PRO A 1 86 ? -21.279 -3.257 8.039 1.00 91.38 86 PRO A O 1
ATOM 708 N N . ILE A 1 87 ? -19.996 -1.480 7.571 1.00 89.75 87 ILE A N 1
ATOM 709 C CA . ILE A 1 87 ? -19.055 -1.688 8.676 1.00 89.75 87 ILE A CA 1
ATOM 710 C C . ILE A 1 87 ? -19.712 -1.298 10.003 1.00 89.75 87 ILE A C 1
ATOM 712 O O . ILE A 1 87 ? -19.579 -2.020 10.991 1.00 89.75 87 ILE A O 1
ATOM 716 N N . ILE A 1 88 ? -20.452 -0.186 10.027 1.00 92.31 88 ILE A N 1
ATOM 717 C CA . ILE A 1 88 ? -21.197 0.267 11.207 1.00 92.31 88 ILE A CA 1
ATOM 718 C C . ILE A 1 88 ? -22.253 -0.770 11.599 1.00 92.31 88 ILE A C 1
ATOM 720 O O . ILE A 1 88 ? -22.339 -1.131 12.775 1.00 92.31 88 ILE A O 1
ATOM 724 N N . ASP A 1 89 ? -23.010 -1.286 10.633 1.00 93.75 89 ASP A N 1
ATOM 725 C CA . ASP A 1 89 ? -24.051 -2.287 10.875 1.00 93.75 89 ASP A CA 1
ATOM 726 C C . ASP A 1 89 ? -23.455 -3.605 11.377 1.00 93.75 89 ASP A C 1
ATOM 728 O O . ASP A 1 89 ? -23.941 -4.180 12.356 1.00 93.75 89 ASP A O 1
ATOM 732 N N . MET A 1 90 ? -22.325 -4.031 10.803 1.00 93.12 90 MET A N 1
ATOM 733 C CA . MET A 1 90 ? -21.566 -5.173 11.308 1.00 93.12 90 MET A CA 1
ATOM 734 C C . MET A 1 90 ? -21.136 -4.962 12.768 1.00 93.12 90 MET A C 1
ATOM 736 O O . MET A 1 90 ? -21.366 -5.836 13.602 1.00 93.12 90 MET A O 1
ATOM 740 N N . ILE A 1 91 ? -20.559 -3.808 13.116 1.00 92.31 91 ILE A N 1
ATOM 741 C CA . ILE A 1 91 ? -20.120 -3.514 14.490 1.00 92.31 91 ILE A CA 1
ATOM 742 C C . ILE A 1 91 ? -21.308 -3.474 15.466 1.00 92.31 91 ILE A C 1
ATOM 744 O O . ILE A 1 91 ? -21.182 -3.919 16.611 1.00 92.31 91 ILE A O 1
ATOM 748 N N . ARG A 1 92 ? -22.460 -2.949 15.029 1.00 91.69 92 ARG A N 1
ATOM 749 C CA . ARG A 1 92 ? -23.703 -2.923 15.818 1.00 91.69 92 ARG A CA 1
ATOM 750 C C . ARG A 1 92 ? -24.242 -4.329 16.074 1.00 91.69 92 ARG A C 1
ATOM 752 O O . ARG A 1 92 ? -24.658 -4.609 17.196 1.00 91.69 92 ARG A O 1
ATOM 759 N N . SER A 1 93 ? -24.159 -5.224 15.086 1.00 93.88 93 SER A N 1
ATOM 760 C CA . SER A 1 93 ? -24.628 -6.615 15.203 1.00 93.88 93 SER A CA 1
ATOM 761 C C . SER A 1 93 ? -23.912 -7.428 16.290 1.00 93.88 93 SER A C 1
ATOM 763 O O . SER A 1 93 ? -24.452 -8.415 16.781 1.00 93.88 93 SER A O 1
ATOM 765 N N . TRP A 1 94 ? -22.711 -7.016 16.713 1.00 91.56 94 TRP A N 1
ATOM 766 C CA . TRP A 1 94 ? -21.947 -7.715 17.752 1.00 91.56 94 TRP A CA 1
ATOM 767 C C . TRP A 1 94 ? -22.500 -7.503 19.168 1.00 91.56 94 TRP A C 1
ATOM 769 O O . TRP A 1 94 ? -22.120 -8.232 20.082 1.00 91.56 94 TRP A O 1
ATOM 779 N N . GLY A 1 95 ? -23.395 -6.530 19.361 1.00 88.62 95 GLY A N 1
ATOM 780 C CA . GLY A 1 95 ? -24.038 -6.264 20.643 1.00 88.62 95 GLY A CA 1
ATOM 781 C C . GLY A 1 95 ? -23.263 -5.306 21.566 1.00 88.62 95 GLY A C 1
ATOM 782 O O . GLY A 1 95 ? -22.337 -4.598 21.139 1.00 88.62 95 GLY A O 1
ATOM 783 N N . PRO A 1 96 ? -23.673 -5.216 22.847 1.00 90.00 96 PRO A N 1
ATOM 784 C CA . PRO A 1 96 ? -23.157 -4.225 23.784 1.00 90.00 96 PRO A CA 1
ATOM 785 C C . PRO A 1 96 ? -21.696 -4.497 24.152 1.00 90.00 96 PRO A C 1
ATOM 787 O O . PRO A 1 96 ? -21.308 -5.625 24.442 1.00 90.00 96 PRO A O 1
ATOM 790 N N . THR A 1 97 ? -20.889 -3.435 24.230 1.00 89.44 97 THR A N 1
ATOM 791 C CA . THR A 1 97 ? -19.439 -3.520 24.489 1.00 89.44 97 THR A CA 1
ATOM 792 C C . THR A 1 97 ? -19.097 -4.266 25.784 1.00 89.44 97 THR A C 1
ATOM 794 O O . THR A 1 97 ? -18.101 -4.980 25.825 1.00 89.44 97 TH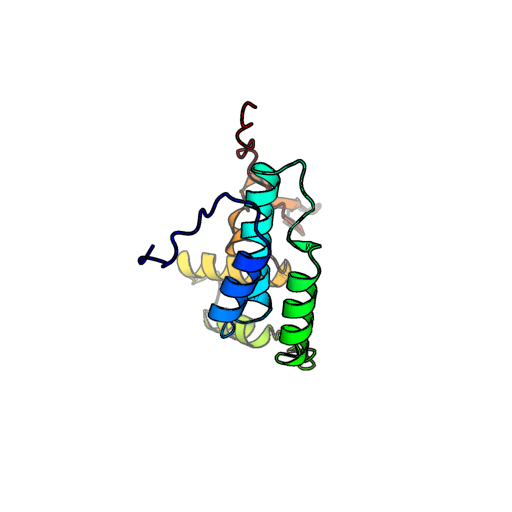R A O 1
ATOM 797 N N . LYS A 1 98 ? -19.952 -4.170 26.814 1.00 88.44 98 LYS A N 1
ATOM 798 C CA . LYS A 1 98 ?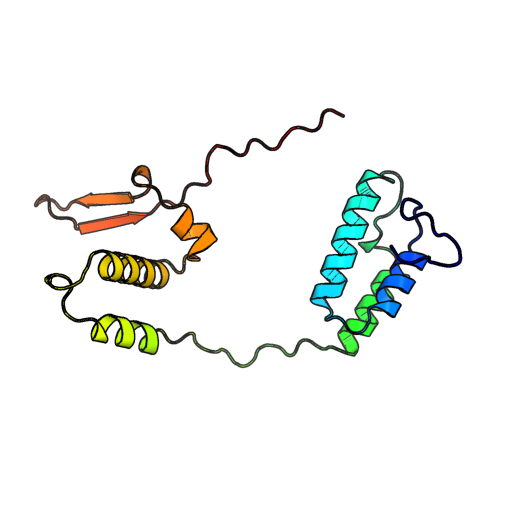 -19.768 -4.852 28.107 1.00 88.44 98 LYS A CA 1
ATOM 799 C C . LYS A 1 98 ? -19.869 -6.384 28.023 1.00 88.44 98 LYS A C 1
ATOM 801 O O . LYS A 1 98 ? -19.314 -7.061 28.876 1.00 88.44 98 LYS A O 1
ATOM 806 N N . GLY A 1 99 ? -20.569 -6.923 27.020 1.00 88.75 99 GLY A N 1
ATOM 807 C CA . GLY A 1 99 ? -20.772 -8.367 26.839 1.00 88.75 99 GLY A CA 1
ATOM 808 C C . GLY A 1 99 ? -19.815 -9.019 25.836 1.00 88.75 99 GLY A C 1
ATOM 809 O O . GLY A 1 99 ? -19.933 -10.212 25.560 1.00 88.75 99 GLY A O 1
ATOM 810 N N . LEU A 1 100 ? -18.889 -8.254 25.250 1.00 92.38 100 LEU A N 1
ATOM 811 C CA . LEU A 1 100 ? -17.993 -8.754 24.210 1.00 92.38 100 LEU A CA 1
ATOM 812 C C . LEU A 1 100 ? -16.775 -9.468 24.799 1.00 92.38 100 LEU A C 1
ATOM 814 O O . LEU A 1 100 ? -16.130 -8.991 25.729 1.00 92.38 100 LEU A O 1
ATOM 818 N N . ARG A 1 101 ? -16.391 -10.587 24.176 1.00 94.12 101 ARG A N 1
ATOM 819 C CA . ARG A 1 101 ? -15.101 -11.242 24.441 1.00 94.12 101 ARG A CA 1
ATOM 820 C C . ARG A 1 101 ? -13.946 -10.331 24.018 1.00 94.12 101 ARG A C 1
ATOM 822 O O . ARG A 1 101 ? -14.069 -9.603 23.034 1.00 94.12 101 ARG A O 1
ATOM 829 N N . LEU A 1 102 ? -12.790 -10.472 24.672 1.00 93.25 102 LEU A N 1
ATOM 830 C CA . LEU A 1 102 ? -11.590 -9.663 24.410 1.00 93.25 102 LEU A CA 1
ATOM 831 C C . LEU A 1 102 ? -11.232 -9.566 22.918 1.00 93.25 102 LEU A C 1
ATOM 833 O O . LEU A 1 102 ? -11.009 -8.470 22.416 1.00 93.25 102 LEU A O 1
ATOM 837 N N . LYS A 1 103 ? -11.255 -10.688 22.187 1.00 93.50 103 LYS A N 1
ATOM 838 C CA . LYS A 1 103 ? -10.975 -10.702 20.741 1.00 93.50 103 LYS A CA 1
ATOM 839 C C . LYS A 1 103 ? -11.924 -9.790 19.952 1.00 93.50 103 LYS A C 1
ATOM 841 O O . LYS A 1 103 ? -11.481 -8.999 19.129 1.00 93.50 103 LYS A O 1
ATOM 846 N N . ARG A 1 104 ? -13.230 -9.863 20.231 1.00 92.94 104 ARG A N 1
ATOM 847 C CA . ARG A 1 104 ? -14.238 -9.012 19.576 1.00 92.94 104 ARG A CA 1
ATOM 848 C C . ARG A 1 104 ? -14.101 -7.552 19.985 1.00 92.94 104 ARG A C 1
ATOM 850 O O . ARG A 1 104 ? -14.321 -6.672 19.162 1.00 92.94 104 ARG A O 1
ATOM 857 N N . LEU A 1 105 ? -13.710 -7.296 21.231 1.00 93.81 105 LEU A N 1
ATOM 858 C CA . LEU A 1 105 ? -13.430 -5.947 21.707 1.00 93.81 105 LEU A CA 1
ATOM 859 C C . LEU A 1 105 ? -12.239 -5.334 20.956 1.00 93.81 105 LEU A C 1
ATOM 861 O O . LEU A 1 105 ? -12.337 -4.209 20.482 1.00 93.81 105 LEU A O 1
ATOM 865 N N . GLN A 1 106 ? -11.158 -6.095 20.773 1.00 92.12 106 GLN A N 1
ATOM 866 C CA . GLN A 1 106 ? -9.991 -5.671 19.996 1.00 92.12 106 GLN A CA 1
ATOM 867 C C . GLN A 1 106 ? -10.351 -5.392 18.532 1.00 92.12 106 GLN A C 1
ATOM 869 O O . GLN A 1 106 ? -10.019 -4.327 18.018 1.00 92.12 106 GLN A O 1
ATOM 874 N N . GLU A 1 107 ? -11.074 -6.305 17.876 1.00 92.56 107 GLU A N 1
ATOM 875 C CA . GLU A 1 107 ? -11.550 -6.119 16.496 1.00 92.56 107 GLU A CA 1
ATOM 876 C C . GLU A 1 107 ? -12.415 -4.855 16.363 1.00 92.56 107 GLU A C 1
ATOM 878 O O . GLU A 1 107 ? -12.213 -4.057 15.448 1.00 92.56 107 GLU A O 1
ATOM 883 N N . LYS A 1 108 ? -13.332 -4.631 17.313 1.00 93.25 108 LYS A N 1
ATOM 884 C CA . LYS A 1 108 ? -14.199 -3.446 17.355 1.00 93.25 108 LYS A CA 1
ATOM 885 C C . LYS A 1 108 ? -13.392 -2.164 17.496 1.00 93.25 108 LYS A C 1
ATOM 887 O O . LYS A 1 108 ? -13.622 -1.225 16.739 1.00 93.25 108 LYS A O 1
ATOM 892 N N . THR A 1 109 ? -12.426 -2.136 18.410 1.00 91.44 109 THR A N 1
ATOM 893 C CA . THR A 1 109 ? -11.544 -0.981 18.601 1.00 91.44 109 THR A CA 1
ATOM 894 C C . THR A 1 109 ? -10.739 -0.683 17.341 1.00 91.44 109 THR A C 1
ATOM 896 O O . THR A 1 109 ? -10.726 0.460 16.902 1.00 91.44 109 THR A O 1
ATOM 899 N N . VAL A 1 110 ? -10.118 -1.690 16.716 1.00 91.94 110 VAL A N 1
ATOM 900 C CA . VAL A 1 110 ? -9.301 -1.495 15.504 1.00 91.94 110 VAL A CA 1
ATOM 901 C C . VAL A 1 110 ? -10.136 -0.970 14.336 1.00 91.94 110 VAL A C 1
ATOM 903 O O . VAL A 1 110 ? -9.692 -0.057 13.646 1.00 91.94 110 VAL A O 1
ATOM 906 N N . LEU A 1 111 ? -11.345 -1.500 14.123 1.00 92.31 111 LEU A N 1
ATOM 907 C CA . LEU A 1 111 ? -12.225 -1.033 13.048 1.00 92.31 111 LEU A CA 1
ATOM 908 C C . LEU A 1 111 ? -12.691 0.405 13.269 1.00 92.31 111 LEU A C 1
ATOM 910 O O . LEU A 1 111 ? -12.596 1.220 12.355 1.00 92.31 111 LEU A O 1
ATOM 914 N N . LEU A 1 112 ? -13.152 0.731 14.479 1.00 92.12 112 LEU A N 1
ATOM 915 C CA . LEU A 1 112 ? -13.571 2.093 14.814 1.00 92.12 112 LEU A CA 1
ATOM 916 C C . LEU A 1 112 ? -12.407 3.077 14.670 1.00 92.12 112 LEU A C 1
ATOM 918 O O . LEU A 1 112 ? -12.572 4.153 14.101 1.00 92.12 112 LEU A O 1
ATOM 922 N N . LEU A 1 113 ? -11.216 2.682 15.119 1.00 91.62 113 LEU A N 1
ATOM 923 C CA . LEU A 1 113 ? -10.016 3.497 15.008 1.00 91.62 113 LEU A CA 1
ATOM 924 C C . LEU A 1 113 ? -9.628 3.733 13.547 1.00 91.62 113 LEU A C 1
ATOM 926 O O . LEU A 1 113 ? -9.360 4.871 13.169 1.00 91.62 113 LEU A O 1
ATOM 930 N N . ALA A 1 114 ? -9.659 2.690 12.713 1.00 91.38 114 ALA A N 1
ATOM 931 C CA . ALA A 1 114 ? -9.394 2.794 11.279 1.00 91.38 114 ALA A CA 1
ATOM 932 C C . ALA A 1 114 ? -10.401 3.713 10.576 1.00 91.38 114 ALA A C 1
ATOM 934 O O . ALA A 1 114 ? -10.012 4.493 9.714 1.00 91.38 114 ALA A O 1
ATOM 935 N N . MET A 1 115 ? -11.679 3.660 10.965 1.00 89.62 115 MET A N 1
ATOM 936 C CA . MET A 1 115 ? -12.720 4.518 10.397 1.00 89.62 115 MET A CA 1
ATOM 937 C C . MET A 1 115 ? -12.532 5.992 10.761 1.00 89.62 115 MET A C 1
ATOM 939 O O . MET A 1 115 ? -12.690 6.851 9.902 1.00 89.62 115 MET A O 1
ATOM 943 N N . VAL A 1 116 ? -12.206 6.291 12.022 1.00 90.25 116 VAL A N 1
ATOM 944 C CA . VAL A 1 116 ? -12.062 7.677 12.501 1.00 90.25 116 VAL A CA 1
ATOM 945 C C . VAL A 1 116 ? -10.771 8.314 11.989 1.00 90.25 116 VAL A C 1
ATOM 947 O O . VAL A 1 116 ? -10.765 9.474 11.594 1.00 90.25 116 VAL A O 1
ATOM 950 N N . THR A 1 117 ? -9.673 7.560 11.980 1.00 90.00 117 THR A N 1
ATOM 951 C CA . THR A 1 117 ? -8.350 8.086 11.604 1.00 90.00 117 THR A CA 1
ATOM 952 C C . THR A 1 117 ? -8.049 7.962 10.112 1.00 90.00 117 THR A C 1
ATOM 954 O O . THR A 1 117 ? -7.107 8.586 9.627 1.00 90.00 117 THR A O 1
ATOM 957 N N . MET A 1 118 ? -8.803 7.130 9.382 1.00 88.94 118 MET A N 1
ATOM 958 C CA . MET A 1 118 ? -8.485 6.688 8.015 1.00 88.94 118 MET A CA 1
ATOM 959 C C . MET A 1 118 ? -7.086 6.056 7.890 1.00 88.94 118 MET A C 1
ATOM 961 O O . MET A 1 118 ? -6.501 6.000 6.806 1.00 88.94 118 MET A O 1
ATOM 965 N N . TRP A 1 119 ? -6.533 5.568 9.002 1.00 89.81 119 TRP A N 1
ATOM 966 C CA . TRP A 1 119 ? -5.224 4.931 9.048 1.00 89.81 119 TRP A CA 1
ATOM 967 C C . TRP A 1 119 ? -5.279 3.508 8.510 1.00 89.81 119 TRP A C 1
ATOM 969 O O . TRP A 1 119 ? -6.203 2.734 8.774 1.00 89.81 119 TRP A O 1
ATOM 979 N N . ARG A 1 120 ? -4.234 3.123 7.778 1.00 86.62 120 ARG A N 1
ATOM 980 C CA . ARG A 1 120 ? -4.107 1.775 7.230 1.00 86.62 120 ARG A CA 1
ATOM 981 C C . ARG A 1 120 ? -3.883 0.781 8.374 1.00 86.62 120 ARG A C 1
ATOM 983 O O . ARG A 1 120 ? -2.916 0.942 9.129 1.00 86.62 120 ARG A O 1
ATOM 990 N N . PRO A 1 121 ? -4.671 -0.309 8.455 1.00 85.25 121 PRO A N 1
ATOM 991 C CA . PRO A 1 121 ? -4.584 -1.273 9.553 1.00 85.25 121 PRO A CA 1
ATOM 992 C C . PRO A 1 121 ? -3.183 -1.827 9.816 1.00 85.25 121 PRO A C 1
ATOM 994 O O . PRO A 1 121 ? -2.784 -2.003 10.962 1.00 85.25 121 PRO A O 1
ATOM 997 N N . ARG A 1 122 ? -2.403 -2.083 8.760 1.00 83.12 122 ARG A N 1
ATOM 998 C CA . ARG A 1 122 ? -1.083 -2.709 8.903 1.00 83.12 122 ARG A CA 1
ATOM 999 C C . ARG A 1 122 ? 0.062 -1.713 9.073 1.00 83.12 122 ARG A C 1
ATOM 1001 O O . ARG A 1 122 ? 0.948 -1.966 9.880 1.00 83.12 122 ARG A O 1
ATOM 1008 N N . SER A 1 123 ? 0.097 -0.637 8.285 1.00 84.38 123 SER A N 1
ATOM 1009 C CA . SER A 1 123 ? 1.241 0.285 8.298 1.00 84.38 123 SER A CA 1
ATOM 1010 C C . SER A 1 123 ? 1.147 1.332 9.392 1.00 84.38 123 SER A C 1
ATOM 1012 O O . SER A 1 123 ? 2.174 1.667 9.967 1.00 84.38 123 SER A O 1
ATOM 1014 N N . ASP A 1 124 ? -0.056 1.824 9.674 1.00 87.88 124 ASP A N 1
ATOM 1015 C CA . ASP A 1 124 ? -0.247 2.997 10.521 1.00 87.88 124 ASP A CA 1
ATOM 1016 C C . ASP A 1 124 ? -0.717 2.535 11.904 1.00 87.88 124 ASP A C 1
ATOM 1018 O O . ASP A 1 124 ? -0.011 2.719 12.894 1.00 87.88 124 ASP A O 1
ATOM 1022 N N . LEU A 1 125 ? -1.833 1.795 11.962 1.00 89.31 125 LEU A N 1
ATOM 1023 C CA . LEU A 1 125 ? -2.351 1.233 13.217 1.00 89.31 125 LEU A CA 1
ATOM 1024 C C . LEU A 1 125 ? -1.413 0.179 13.819 1.00 89.31 125 LEU A C 1
ATOM 1026 O O . LEU A 1 125 ? -1.245 0.127 15.033 1.00 89.31 125 LEU A O 1
ATOM 1030 N N . GLY A 1 126 ? -0.731 -0.606 12.981 1.00 87.81 126 GLY A N 1
ATOM 1031 C CA . GLY A 1 126 ? 0.275 -1.574 13.431 1.00 87.81 126 GLY A CA 1
ATOM 1032 C C . GLY A 1 126 ? 1.511 -0.946 14.089 1.00 87.81 126 GLY A C 1
ATOM 1033 O O . GLY A 1 126 ? 2.291 -1.659 14.716 1.00 87.81 126 GLY A O 1
ATOM 1034 N N . ARG A 1 127 ? 1.706 0.373 13.956 1.00 87.75 127 ARG A N 1
ATOM 1035 C CA . ARG A 1 127 ? 2.793 1.123 14.606 1.00 87.75 127 ARG A CA 1
ATOM 1036 C C . ARG A 1 127 ? 2.351 1.840 15.879 1.00 87.75 127 ARG A C 1
ATOM 1038 O O . ARG A 1 127 ? 3.185 2.473 16.526 1.00 87.75 127 ARG A O 1
ATOM 1045 N N . LEU A 1 128 ? 1.069 1.766 16.237 1.00 89.06 128 LEU A N 1
ATOM 1046 C CA . LEU A 1 128 ? 0.571 2.383 17.455 1.00 89.06 128 LEU A CA 1
ATOM 1047 C C . LEU A 1 128 ? 1.201 1.690 18.669 1.00 89.06 128 LEU A C 1
ATOM 1049 O O . LEU A 1 128 ? 1.186 0.467 18.797 1.00 89.06 128 LEU A O 1
ATOM 1053 N N . GLN A 1 129 ? 1.761 2.493 19.563 1.00 88.56 129 GLN A N 1
ATOM 1054 C CA . GLN A 1 129 ? 2.315 2.046 20.835 1.00 88.56 129 GLN A CA 1
ATOM 1055 C C . GLN A 1 129 ? 1.583 2.762 21.960 1.00 88.56 129 GLN A C 1
ATOM 1057 O O . GLN A 1 129 ? 1.043 3.845 21.744 1.00 88.56 129 GLN A O 1
ATOM 1062 N N . TYR A 1 130 ? 1.608 2.186 23.163 1.00 87.56 130 TYR A N 1
ATOM 1063 C CA . TYR A 1 130 ? 0.997 2.795 24.347 1.00 87.56 130 TYR A CA 1
ATOM 1064 C C . TYR A 1 130 ? 1.462 4.246 24.560 1.00 87.56 130 TYR A C 1
ATOM 1066 O O . TYR A 1 130 ? 0.645 5.130 24.770 1.00 87.56 130 TYR A O 1
ATOM 1074 N N . GLU A 1 131 ? 2.759 4.519 24.382 1.00 87.44 131 GLU A N 1
ATOM 1075 C CA . GLU A 1 131 ? 3.330 5.874 24.481 1.00 87.44 131 GLU A CA 1
ATOM 1076 C C . GLU A 1 131 ? 2.775 6.878 23.460 1.00 87.44 131 GLU A C 1
ATOM 1078 O O . GLU A 1 131 ? 2.951 8.084 23.610 1.00 87.44 131 GLU A O 1
ATOM 1083 N N . GLY A 1 132 ? 2.216 6.380 22.358 1.00 87.00 132 GLY A N 1
ATOM 1084 C CA . GLY A 1 132 ? 1.621 7.193 21.307 1.00 87.00 132 GLY A CA 1
ATOM 1085 C C . GLY A 1 132 ? 0.158 7.533 21.574 1.00 87.00 132 GLY A C 1
ATOM 1086 O O . GLY A 1 132 ? -0.447 8.185 20.733 1.00 87.00 132 GLY A O 1
ATOM 1087 N N . VAL A 1 133 ? -0.422 7.085 22.689 1.00 90.50 133 VAL A N 1
ATOM 1088 C CA . VAL A 1 133 ? -1.813 7.362 23.055 1.00 90.50 133 VAL A CA 1
ATOM 1089 C C . VAL A 1 133 ? -1.823 8.339 24.223 1.00 90.50 133 VAL A C 1
ATOM 1091 O O . VAL A 1 133 ? -1.417 8.000 25.332 1.00 90.50 133 VAL A O 1
ATOM 1094 N N . GLN A 1 134 ? -2.277 9.561 23.965 1.00 91.44 134 GLN A N 1
ATOM 1095 C CA . GLN A 1 134 ? -2.389 10.615 24.965 1.00 91.44 134 GLN A CA 1
ATOM 1096 C C . GLN A 1 134 ? -3.864 10.897 25.223 1.00 91.44 134 GLN A C 1
ATOM 1098 O O . GLN A 1 134 ? -4.609 11.217 24.300 1.00 91.44 134 GLN A O 1
ATOM 1103 N N . PHE A 1 135 ? -4.285 10.746 26.475 1.00 91.12 135 PHE A N 1
ATOM 1104 C CA . PHE A 1 135 ? -5.640 11.072 26.900 1.00 91.12 135 PHE A CA 1
ATOM 1105 C C . PHE A 1 135 ? -5.684 12.523 27.360 1.00 91.12 135 PHE A C 1
ATOM 1107 O O . PHE A 1 135 ? -4.893 12.935 28.207 1.00 91.12 135 PHE A O 1
ATOM 1114 N N . GLU A 1 136 ? -6.619 13.278 26.805 1.00 91.06 136 GLU A N 1
ATOM 1115 C CA . GLU A 1 136 ? -6.930 14.627 27.255 1.00 91.06 136 GLU A CA 1
ATOM 1116 C C . GLU A 1 136 ? -8.000 14.522 28.337 1.00 91.06 136 GLU A C 1
ATOM 1118 O O . GLU A 1 136 ? -9.032 13.875 28.135 1.00 91.06 136 GLU A O 1
ATOM 1123 N N . MET A 1 137 ? -7.731 15.117 29.498 1.00 91.62 137 MET A N 1
ATOM 1124 C CA . MET A 1 137 ? -8.635 15.111 30.645 1.00 91.62 137 MET A CA 1
ATOM 1125 C C . MET A 1 137 ? -9.336 16.462 30.759 1.00 91.62 137 MET A C 1
ATOM 1127 O O . MET A 1 137 ? -8.702 17.502 30.595 1.00 91.62 137 MET A O 1
ATOM 1131 N N . ASP A 1 138 ? -10.627 16.436 31.068 1.00 89.50 138 ASP A N 1
ATOM 1132 C CA . ASP A 1 138 ? -11.392 17.622 31.448 1.00 89.50 138 ASP A CA 1
ATOM 1133 C C . ASP A 1 138 ? -11.065 18.056 32.891 1.00 89.50 138 ASP A C 1
ATOM 1135 O O . ASP A 1 138 ? -10.456 17.312 33.667 1.00 89.50 138 ASP A O 1
ATOM 1139 N N . ASN A 1 139 ? -11.559 19.230 33.285 1.00 87.75 139 ASN A N 1
ATOM 1140 C CA . ASN A 1 139 ? -11.476 19.794 34.633 1.00 87.75 139 ASN A CA 1
ATOM 1141 C C . ASN A 1 139 ? -12.038 18.851 35.718 1.00 87.75 139 ASN A C 1
ATOM 1143 O O . ASN A 1 139 ? -11.616 18.910 36.869 1.00 87.75 139 ASN A O 1
ATOM 1147 N N . GLU A 1 140 ? -12.950 17.945 35.351 1.00 88.75 140 GLU A N 1
ATOM 1148 C CA . GLU A 1 140 ? -13.515 16.910 36.232 1.00 88.75 140 GLU A CA 1
ATOM 1149 C C . GLU A 1 140 ? -12.716 15.587 36.247 1.00 88.75 140 GLU A C 1
ATOM 1151 O O . GLU A 1 140 ? -13.237 14.561 36.685 1.00 88.75 140 GLU A O 1
ATOM 1156 N N . GLN A 1 141 ? -11.481 15.558 35.726 1.00 82.25 141 GLN A N 1
ATOM 1157 C CA . GLN A 1 141 ? -10.659 14.340 35.564 1.00 82.25 141 GLN A CA 1
ATOM 1158 C C . GLN A 1 141 ? -11.310 13.229 34.716 1.00 82.25 141 GLN A C 1
ATOM 1160 O O . GLN A 1 141 ? -10.935 12.057 34.797 1.00 82.25 141 GLN A O 1
ATOM 1165 N N . LYS A 1 142 ? -12.281 13.578 33.871 1.00 87.62 142 LYS A N 1
ATOM 1166 C CA . LYS A 1 142 ? -12.875 12.657 32.895 1.00 87.62 142 LYS A CA 1
ATOM 1167 C C . LYS A 1 142 ? -12.126 12.750 31.573 1.00 87.62 142 LYS A C 1
ATOM 1169 O O . LYS A 1 142 ? -11.681 13.825 31.190 1.00 87.62 142 LYS A O 1
ATOM 1174 N N . ILE A 1 143 ? -12.026 11.632 30.858 1.00 88.25 143 ILE A N 1
ATOM 1175 C CA . ILE A 1 143 ? -11.420 11.602 29.521 1.00 88.25 143 ILE A CA 1
ATOM 1176 C C . ILE A 1 143 ? -12.308 12.416 28.569 1.00 88.25 143 ILE A C 1
ATOM 1178 O O . ILE A 1 143 ? -13.430 12.005 28.274 1.00 88.25 143 ILE A O 1
ATOM 1182 N N . ALA A 1 144 ? -11.796 13.550 28.097 1.00 89.38 144 ALA A N 1
ATOM 1183 C CA . ALA A 1 144 ? -12.446 14.442 27.139 1.00 89.38 144 ALA A CA 1
ATOM 1184 C C . ALA A 1 144 ? -12.050 14.123 25.692 1.00 89.38 144 ALA A C 1
ATOM 1186 O O . ALA A 1 144 ? -12.858 14.265 24.775 1.00 89.38 144 ALA A O 1
ATOM 1187 N N . GLY A 1 145 ? -10.815 13.665 25.488 1.00 88.06 145 GLY A N 1
ATOM 1188 C CA . GLY A 1 145 ? -10.252 13.459 24.160 1.00 88.06 145 GLY A CA 1
ATOM 1189 C C . GLY A 1 145 ? -9.126 12.435 24.140 1.00 88.06 145 GLY A C 1
ATOM 1190 O O . GLY A 1 145 ? -8.632 11.981 25.175 1.00 88.06 145 GLY A O 1
ATOM 1191 N N . VAL A 1 146 ? -8.735 12.050 22.927 1.00 90.00 146 VAL A N 1
ATOM 1192 C CA . VAL A 1 146 ? -7.606 11.151 22.679 1.00 90.00 146 VAL A CA 1
ATOM 1193 C C . VAL A 1 146 ? -6.810 11.673 21.496 1.00 90.00 146 VAL A C 1
ATOM 1195 O O . VAL A 1 146 ? -7.330 11.765 20.385 1.00 90.00 146 VAL A O 1
ATOM 1198 N N . THR A 1 147 ? -5.525 11.911 21.724 1.00 89.81 147 THR A N 1
ATOM 1199 C CA . THR A 1 147 ? -4.543 12.203 20.686 1.00 89.81 147 THR A CA 1
ATOM 1200 C C . THR A 1 147 ? -3.717 10.945 20.400 1.00 89.81 147 THR A C 1
ATOM 1202 O O . THR A 1 147 ? -3.203 10.288 21.309 1.00 89.81 147 THR A O 1
ATOM 1205 N N . LEU A 1 148 ? -3.607 10.584 19.116 1.00 89.75 148 LEU A N 1
ATOM 1206 C CA . LEU A 1 148 ? -2.926 9.374 18.646 1.00 89.75 148 LEU A CA 1
ATOM 1207 C C . LEU A 1 148 ? -1.707 9.729 17.796 1.00 89.75 148 LEU A C 1
ATOM 1209 O O . LEU A 1 148 ? -1.810 10.444 16.802 1.00 89.75 148 LEU A O 1
ATOM 1213 N N . LEU A 1 149 ? -0.559 9.153 18.140 1.00 85.81 149 LEU A N 1
ATOM 1214 C CA . LEU A 1 149 ? 0.716 9.357 17.464 1.00 85.81 149 LEU A CA 1
ATOM 1215 C C . LEU A 1 149 ? 1.271 8.014 16.975 1.00 85.81 149 LEU A C 1
ATOM 1217 O O . LEU A 1 149 ? 1.790 7.208 17.752 1.00 85.81 149 LEU A O 1
ATOM 1221 N N . ALA A 1 150 ? 1.210 7.783 15.662 1.00 80.12 150 ALA A N 1
ATOM 1222 C CA . ALA A 1 150 ? 1.903 6.667 15.024 1.00 80.12 150 ALA A CA 1
ATOM 1223 C C . ALA A 1 150 ? 3.387 7.017 14.848 1.00 80.12 150 ALA A C 1
ATOM 1225 O O . ALA A 1 150 ? 3.773 7.739 13.927 1.00 80.12 150 ALA A O 1
ATOM 1226 N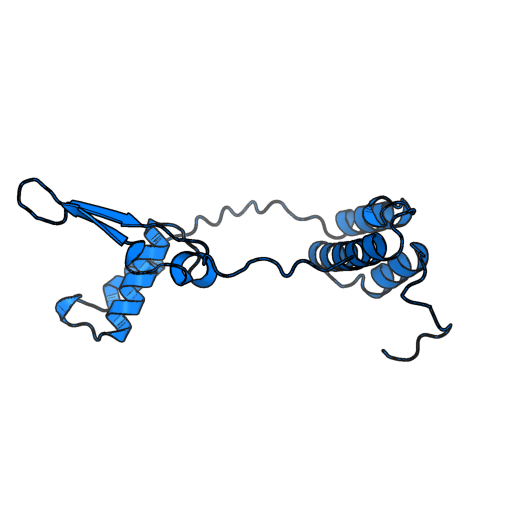 N . LYS A 1 151 ? 4.246 6.508 15.736 1.00 73.00 151 LYS A N 1
ATOM 1227 C CA . LYS A 1 151 ? 5.697 6.685 15.605 1.00 73.00 151 LYS A CA 1
ATOM 1228 C C . LYS A 1 151 ? 6.240 5.740 14.529 1.00 73.00 151 LYS A C 1
ATOM 1230 O O . LYS A 1 151 ? 5.936 4.548 14.509 1.00 73.00 151 LYS A O 1
ATOM 1235 N N . ASN A 1 152 ? 7.133 6.235 13.674 1.00 65.31 152 ASN A N 1
ATOM 1236 C CA . ASN A 1 152 ? 8.039 5.344 12.951 1.00 65.31 152 ASN A CA 1
ATOM 1237 C C . ASN A 1 152 ? 8.956 4.688 13.987 1.00 65.31 152 ASN A C 1
ATOM 1239 O O . ASN A 1 152 ? 9.523 5.383 14.832 1.00 65.31 152 ASN A O 1
ATOM 1243 N N . SER A 1 153 ? 9.104 3.362 13.952 1.00 53.47 153 SER A N 1
ATOM 1244 C CA . SER A 1 153 ? 10.032 2.676 14.851 1.00 53.47 153 SER A CA 1
ATOM 1245 C C . SER A 1 153 ? 11.417 3.314 14.713 1.00 53.47 153 SER A C 1
ATOM 1247 O O . SER A 1 153 ? 12.013 3.242 13.638 1.00 53.47 153 SER A O 1
ATOM 1249 N N . LYS A 1 154 ? 11.959 3.901 15.785 1.00 51.22 154 LYS A N 1
ATOM 1250 C CA . LYS A 1 154 ? 13.323 4.468 15.841 1.00 51.22 154 LYS A CA 1
ATOM 1251 C C . LYS A 1 154 ? 14.446 3.408 15.701 1.00 51.22 154 LYS A C 1
ATOM 1253 O O . LYS A 1 154 ? 15.551 3.611 16.182 1.00 51.22 154 LYS A O 1
ATOM 1258 N N . LYS A 1 155 ? 14.198 2.266 15.049 1.00 45.91 155 LYS A N 1
ATOM 1259 C CA . LYS A 1 155 ? 15.153 1.154 14.883 1.00 45.91 155 LYS A CA 1
ATOM 1260 C C . LYS A 1 155 ? 15.255 0.648 13.442 1.00 45.91 155 LYS A C 1
ATOM 1262 O O . LYS A 1 155 ? 15.300 -0.552 13.206 1.00 45.91 155 LYS A O 1
ATOM 1267 N N . ILE A 1 156 ? 15.308 1.554 12.472 1.00 45.88 156 ILE A N 1
ATOM 1268 C CA . ILE A 1 156 ? 15.875 1.229 11.159 1.00 45.88 156 ILE A CA 1
ATOM 1269 C C . ILE A 1 156 ? 16.841 2.353 10.811 1.00 45.88 156 ILE A C 1
ATOM 1271 O O . ILE A 1 156 ? 16.528 3.252 10.037 1.00 45.88 156 ILE A O 1
ATOM 1275 N N . THR A 1 157 ? 18.015 2.340 11.438 1.00 45.16 157 THR A N 1
ATOM 1276 C CA . THR A 1 157 ? 19.178 2.987 10.836 1.00 45.16 157 THR A CA 1
ATOM 1277 C C . THR A 1 157 ? 19.427 2.232 9.530 1.00 45.16 157 THR A C 1
ATOM 1279 O O . THR A 1 157 ? 19.661 1.020 9.585 1.00 45.16 157 THR A O 1
ATOM 1282 N N . PRO A 1 158 ? 19.306 2.866 8.352 1.00 45.66 158 PRO A N 1
ATOM 1283 C CA . PRO A 1 158 ? 19.669 2.203 7.112 1.00 45.66 158 PRO A CA 1
ATOM 1284 C C . PRO A 1 158 ? 21.123 1.753 7.241 1.00 45.66 158 PRO A C 1
ATOM 1286 O O . PRO A 1 158 ? 21.982 2.517 7.685 1.00 45.66 158 PRO A O 1
ATOM 1289 N N . LYS A 1 159 ? 21.382 0.483 6.918 1.00 50.41 159 LYS A N 1
ATOM 1290 C CA . LYS A 1 159 ? 22.732 -0.077 6.904 1.00 50.41 159 LYS A CA 1
ATOM 1291 C C . LYS A 1 159 ? 23.537 0.785 5.931 1.00 50.41 159 LYS A C 1
ATOM 1293 O O . LYS A 1 159 ? 23.282 0.740 4.731 1.00 50.41 159 LYS A O 1
ATOM 1298 N N . GLN A 1 160 ? 24.436 1.622 6.446 1.00 43.25 160 GLN A N 1
ATOM 1299 C CA . GLN A 1 160 ? 25.345 2.373 5.593 1.00 43.25 160 GLN A CA 1
ATOM 1300 C C . GLN A 1 160 ? 26.209 1.342 4.869 1.00 43.25 160 GLN A C 1
ATOM 1302 O O . GLN A 1 160 ? 26.987 0.623 5.499 1.00 43.25 160 GLN A O 1
ATOM 1307 N N . SER A 1 161 ? 26.004 1.206 3.560 1.00 48.75 161 SER A N 1
ATOM 1308 C CA . SER A 1 161 ? 26.944 0.478 2.719 1.00 48.75 161 SER A CA 1
ATOM 1309 C C . SER A 1 161 ? 28.238 1.272 2.755 1.00 48.75 161 SER A C 1
ATOM 1311 O O . SER A 1 161 ? 28.247 2.440 2.369 1.00 48.75 161 SER A O 1
ATOM 1313 N N . LYS A 1 162 ? 29.305 0.665 3.272 1.00 50.97 162 LYS A N 1
ATOM 1314 C CA . LYS A 1 162 ? 30.646 1.211 3.085 1.00 50.97 162 LYS A CA 1
ATOM 1315 C C . LYS A 1 162 ? 30.926 1.134 1.582 1.00 50.97 162 LYS A C 1
ATOM 1317 O O . LYS A 1 162 ? 30.805 0.047 1.016 1.00 50.97 162 LYS A O 1
ATOM 1322 N N . PHE A 1 163 ? 31.138 2.293 0.966 1.00 45.91 163 PHE A N 1
ATOM 1323 C CA . PHE A 1 163 ? 31.730 2.397 -0.364 1.00 45.91 163 PHE A CA 1
ATOM 1324 C C . PHE A 1 163 ? 33.204 2.005 -0.285 1.00 45.91 163 PHE A C 1
ATOM 1326 O O . PHE A 1 163 ? 33.813 2.277 0.778 1.00 45.91 163 PHE A O 1
#

Radius of gyration: 25.6 Å; chains: 1; bounding box: 56×40×64 Å